Protein AF-A0A920H2T6-F1 (afdb_monomer)

Solvent-accessible surface area (backbone atoms only — not comparable to full-atom values): 3140 Å² total; per-residue (Å²): 109,50,78,43,72,80,64,44,68,49,71,45,44,34,92,79,51,61,89,92,54,52,76,46,70,68,21,76,30,82,42,84,28,84,90,47,97,77,45,47,43,82,42,31,18,48,32,70,88,59,98

Sequence (51 aa):
MIIVAVGKPNILDGSMIKEGAIVIDVGINRIENKENSKGFSIVGDVDFNSI

Nearest PDB structures (foldseek):
  9itd-assembly2_C  TM=9.577E-01  e=1.034E-04  Homo sapiens
  4a26-assembly1_A  TM=9.397E-01  e=2.313E-04  Leishmania major
  4cjx-assembly1_B  TM=9.006E-01  e=4.141E-03  Trypanosoma brucei brucei TREU927
  4a26-assembly1_B  TM=8.487E-01  e=2.769E-03  Leishmania major

Mean predicted aligned error: 2.54 Å

pLDDT: mean 96.21, std 2.18, range [86.81, 98.25]

Radius of gyration: 12.0 Å; Cα contacts (8 Å, |Δi|>4): 101; chains: 1; bounding box: 30×20×29 Å

Secondary structure (DSSP, 8-state):
-EEE----TT-B-GGGSPTT--EEE---EEEE-TTSTTSEEEE-SB-GGG-

Structure (mmCIF, N/CA/C/O backbone):
data_AF-A0A920H2T6-F1
#
_entry.id   AF-A0A920H2T6-F1
#
loop_
_atom_site.group_PDB
_atom_site.id
_atom_site.type_symbol
_atom_site.label_atom_id
_atom_site.label_alt_id
_atom_site.label_comp_id
_atom_site.label_asym_id
_atom_site.label_entity_id
_atom_site.label_seq_id
_atom_site.pdbx_PDB_ins_code
_atom_site.Cartn_x
_atom_site.Cartn_y
_atom_site.Cartn_z
_atom_site.occupancy
_atom_site.B_iso_or_equiv
_atom_site.auth_seq_id
_atom_site.auth_comp_id
_atom_site.auth_asy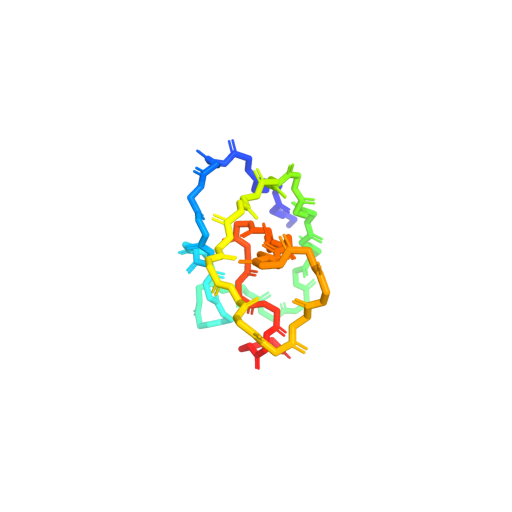m_id
_atom_site.auth_atom_id
_atom_site.pdbx_PDB_model_num
ATOM 1 N N . MET A 1 1 ? -12.645 4.036 7.300 1.00 94.06 1 MET A N 1
ATOM 2 C CA . MET A 1 1 ? -12.375 3.636 5.907 1.00 94.06 1 MET A CA 1
ATOM 3 C C . MET A 1 1 ? -11.474 4.688 5.296 1.00 94.06 1 MET A C 1
ATOM 5 O O . MET A 1 1 ? -11.763 5.865 5.477 1.00 94.06 1 MET A O 1
ATOM 9 N N . ILE A 1 2 ? -10.398 4.266 4.643 1.00 97.19 2 ILE A N 1
ATOM 10 C CA . ILE A 1 2 ? -9.384 5.112 4.014 1.00 97.19 2 ILE A CA 1
ATOM 11 C C . ILE A 1 2 ? -9.215 4.617 2.576 1.00 97.19 2 ILE A C 1
ATOM 13 O O . ILE A 1 2 ? -9.090 3.414 2.359 1.00 97.19 2 ILE A O 1
ATOM 17 N N . ILE A 1 3 ? -9.229 5.533 1.610 1.00 98.06 3 ILE A N 1
ATOM 18 C CA . ILE A 1 3 ? -8.879 5.253 0.213 1.00 98.06 3 ILE A CA 1
ATOM 19 C C . ILE A 1 3 ? -7.656 6.109 -0.103 1.00 98.06 3 ILE A C 1
ATOM 21 O O . ILE A 1 3 ? -7.726 7.331 0.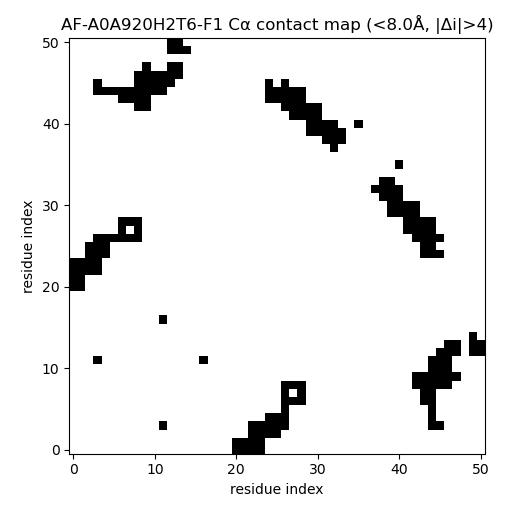036 1.00 98.06 3 ILE A O 1
ATOM 25 N N . VAL A 1 4 ? -6.546 5.482 -0.482 1.00 97.56 4 VAL A N 1
ATOM 26 C CA . VAL A 1 4 ? -5.274 6.166 -0.748 1.00 97.56 4 VAL A CA 1
ATOM 27 C C . VAL A 1 4 ? -5.003 6.142 -2.248 1.00 97.56 4 VAL A C 1
ATOM 29 O O . VAL A 1 4 ? -5.056 5.086 -2.874 1.00 97.56 4 VAL A O 1
ATOM 32 N N . ALA A 1 5 ? -4.788 7.324 -2.824 1.00 97.62 5 ALA A N 1
ATOM 33 C CA . ALA A 1 5 ? -4.579 7.536 -4.258 1.00 97.62 5 ALA A CA 1
ATOM 34 C C . ALA A 1 5 ? -3.675 8.762 -4.495 1.00 97.62 5 ALA A C 1
ATOM 36 O O . ALA A 1 5 ? -3.992 9.662 -5.271 1.00 97.62 5 ALA A O 1
ATOM 37 N N . VAL A 1 6 ? -2.588 8.843 -3.733 1.00 97.62 6 VAL A N 1
ATOM 38 C CA . VAL A 1 6 ? -1.610 9.937 -3.754 1.00 97.62 6 VAL A CA 1
ATOM 39 C C . VAL A 1 6 ? -0.573 9.727 -4.861 1.00 97.62 6 VAL A C 1
ATOM 41 O O . VAL A 1 6 ? -0.059 10.707 -5.398 1.00 97.62 6 VAL A O 1
ATOM 44 N N . GLY A 1 7 ? -0.266 8.476 -5.222 1.00 96.75 7 GLY A N 1
ATOM 45 C CA . GLY A 1 7 ? 0.795 8.158 -6.182 1.00 96.75 7 GLY A CA 1
ATOM 46 C C . GLY A 1 7 ? 2.189 8.405 -5.606 1.00 96.75 7 GLY A C 1
ATOM 47 O O . GLY A 1 7 ? 3.086 8.888 -6.301 1.00 96.75 7 GLY A O 1
ATOM 48 N N . LYS A 1 8 ? 2.358 8.132 -4.309 1.00 96.94 8 LYS A N 1
ATOM 49 C CA . LYS A 1 8 ? 3.650 8.178 -3.628 1.00 96.94 8 LYS A CA 1
ATOM 50 C C . LYS A 1 8 ? 3.845 6.862 -2.873 1.00 96.94 8 LYS A C 1
ATOM 52 O O . LYS A 1 8 ? 3.052 6.594 -1.972 1.00 96.94 8 LYS A O 1
ATOM 57 N N . PRO A 1 9 ? 4.909 6.091 -3.178 1.00 97.50 9 PRO A N 1
ATOM 58 C CA . PRO A 1 9 ? 5.167 4.819 -2.518 1.00 97.50 9 PRO A CA 1
ATOM 59 C C . PRO A 1 9 ? 5.142 4.943 -0.996 1.00 97.50 9 PRO A C 1
ATOM 61 O O . PRO A 1 9 ? 5.834 5.814 -0.458 1.00 97.50 9 PRO A O 1
ATOM 64 N 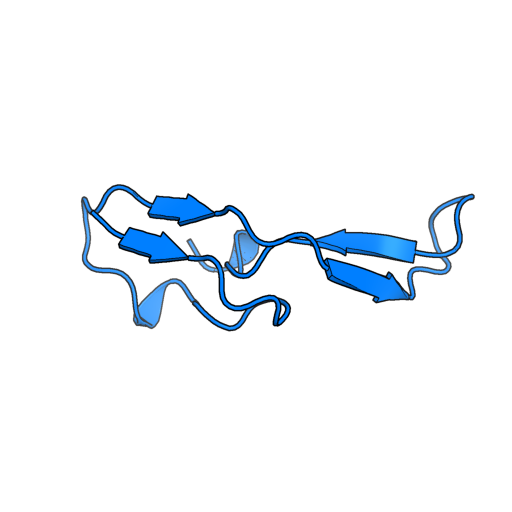N . ASN A 1 10 ? 4.418 4.038 -0.332 1.00 96.88 10 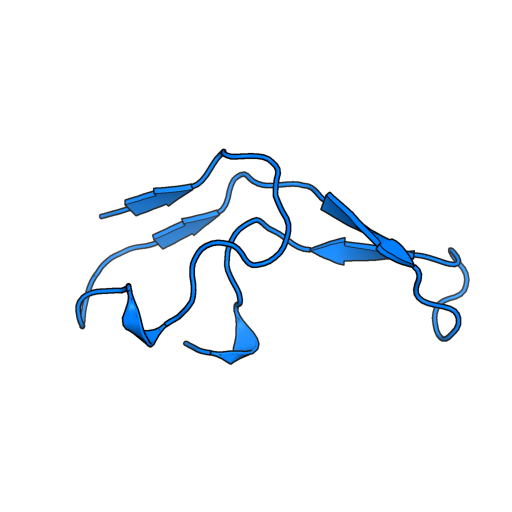ASN A N 1
ATOM 65 C CA . ASN A 1 10 ? 4.492 3.816 1.118 1.00 96.88 10 ASN A CA 1
ATOM 66 C C . ASN A 1 10 ? 4.302 5.094 1.965 1.00 96.88 10 ASN A C 1
ATOM 68 O O . ASN A 1 10 ? 4.969 5.280 2.980 1.00 96.88 10 ASN A O 1
ATOM 72 N N . ILE A 1 11 ? 3.447 6.021 1.523 1.00 97.69 11 ILE A N 1
ATOM 73 C CA . ILE A 1 11 ? 3.167 7.268 2.245 1.00 97.69 11 ILE A CA 1
ATOM 74 C C . ILE A 1 11 ? 2.272 7.048 3.470 1.00 97.69 11 ILE A C 1
ATOM 76 O O . ILE A 1 11 ? 2.366 7.819 4.423 1.00 97.69 11 ILE A O 1
ATOM 80 N N . LEU A 1 12 ? 1.396 6.039 3.438 1.00 97.62 12 LEU A N 1
ATOM 81 C CA . LEU A 1 12 ? 0.557 5.664 4.573 1.00 97.62 12 LEU A CA 1
ATOM 82 C C . LEU A 1 12 ? 1.144 4.422 5.249 1.00 97.62 12 LEU A C 1
ATOM 84 O O . LEU A 1 12 ? 1.125 3.343 4.660 1.00 97.62 12 LEU A O 1
ATOM 88 N N . ASP A 1 13 ? 1.624 4.574 6.479 1.00 97.50 13 ASP A N 1
ATOM 89 C CA . ASP A 1 13 ? 2.071 3.458 7.317 1.00 97.50 13 ASP A CA 1
ATOM 90 C C . ASP A 1 13 ? 0.995 3.027 8.334 1.00 97.50 13 ASP A C 1
ATO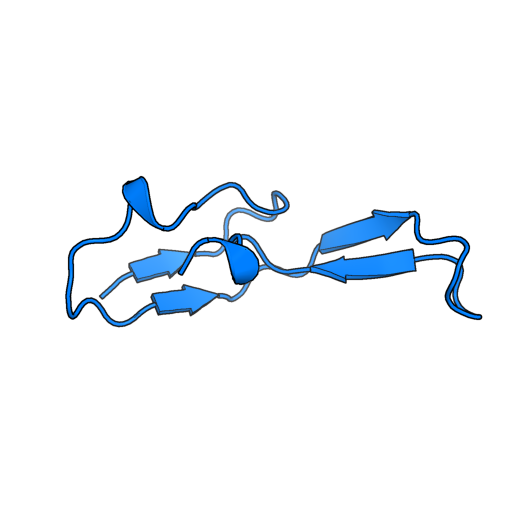M 92 O O . ASP A 1 13 ? 0.005 3.728 8.572 1.00 97.50 13 ASP A O 1
ATOM 96 N N . GLY A 1 14 ? 1.189 1.858 8.946 1.00 97.25 14 GLY A N 1
ATOM 97 C CA . GLY A 1 14 ? 0.274 1.261 9.919 1.00 97.25 14 GLY A CA 1
ATOM 98 C C . GLY A 1 14 ? 0.050 2.101 11.175 1.00 97.25 14 GLY A C 1
ATOM 99 O O . GLY A 1 14 ? -1.046 2.079 11.729 1.00 97.25 14 GLY A O 1
ATOM 100 N N . SER A 1 15 ? 1.022 2.919 11.595 1.00 97.69 15 SER A N 1
ATOM 101 C CA . SER A 1 15 ? 0.869 3.798 12.765 1.00 97.69 15 SER A CA 1
ATOM 102 C C . SER A 1 15 ? -0.120 4.943 12.519 1.00 97.69 15 SER A C 1
ATOM 104 O O . SER A 1 15 ? -0.707 5.485 13.458 1.00 97.69 15 SER A O 1
ATOM 106 N N . MET A 1 16 ? -0.342 5.285 11.247 1.00 97.44 16 MET A N 1
ATOM 107 C CA . MET A 1 16 ? -1.315 6.284 10.808 1.00 97.44 16 MET A CA 1
ATOM 108 C C . MET A 1 16 ? -2.732 5.706 10.658 1.00 97.44 16 MET A C 1
ATOM 110 O O . MET A 1 16 ? -3.689 6.464 10.464 1.00 97.44 16 MET A O 1
ATOM 114 N N . ILE A 1 17 ? -2.888 4.379 10.719 1.00 97.19 17 ILE A N 1
ATOM 115 C CA . ILE A 1 17 ? -4.155 3.685 10.483 1.00 97.19 17 ILE A CA 1
ATOM 116 C C . ILE A 1 17 ? -4.823 3.363 11.820 1.00 97.19 17 ILE A C 1
ATOM 118 O O . ILE A 1 17 ? -4.248 2.777 12.730 1.00 97.19 17 ILE A O 1
ATOM 122 N N . LYS A 1 18 ? -6.098 3.738 11.940 1.00 97.81 18 LYS A N 1
ATOM 123 C CA . LYS A 1 18 ? -6.910 3.371 13.102 1.00 97.81 18 LYS A CA 1
ATOM 124 C C . LYS A 1 18 ? -7.207 1.867 13.087 1.00 97.81 18 LYS A C 1
ATOM 126 O O . LYS A 1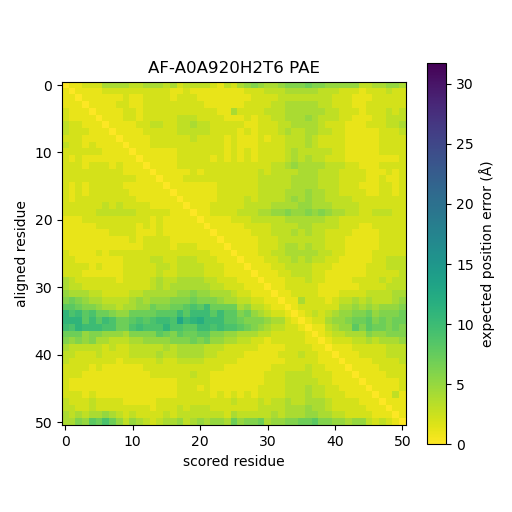 18 ? -7.689 1.365 12.075 1.00 97.81 18 LYS A O 1
ATOM 131 N N . GLU A 1 19 ? -7.044 1.200 14.230 1.00 96.31 19 GLU A N 1
ATOM 132 C CA . GLU A 1 19 ? -7.434 -0.205 14.423 1.00 96.31 19 GLU A CA 1
ATOM 133 C C . GLU A 1 19 ? -8.868 -0.476 13.927 1.00 96.31 19 GLU A C 1
ATOM 135 O O . GLU A 1 19 ? -9.801 0.292 14.204 1.00 96.31 19 GLU A O 1
ATOM 140 N N . GLY A 1 20 ? -9.037 -1.557 13.162 1.00 96.00 20 GLY A N 1
ATOM 141 C CA . GLY A 1 20 ? -10.306 -1.925 12.526 1.00 96.00 20 GLY A CA 1
ATOM 142 C C . GLY A 1 20 ? -10.728 -1.058 11.328 1.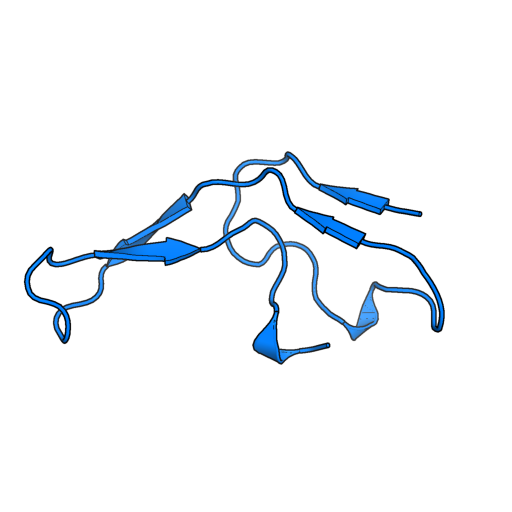00 96.00 20 GLY A C 1
ATOM 143 O O . GLY A 1 20 ? -11.850 -1.203 10.834 1.00 96.00 20 GLY A O 1
ATOM 144 N N . ALA A 1 21 ? -9.890 -0.137 10.840 1.00 97.81 21 ALA A N 1
ATOM 145 C CA . ALA A 1 21 ? -10.187 0.616 9.626 1.00 97.81 21 ALA A CA 1
ATOM 146 C C . ALA A 1 21 ? -10.024 -0.242 8.361 1.00 97.81 21 ALA A C 1
ATOM 148 O O . ALA A 1 21 ? -9.052 -0.964 8.189 1.00 97.81 21 ALA A O 1
ATOM 149 N N . ILE A 1 22 ? -10.955 -0.084 7.418 1.00 97.88 22 ILE A N 1
ATOM 150 C CA . ILE A 1 22 ? -10.803 -0.598 6.050 1.00 97.88 22 ILE A CA 1
ATOM 151 C C . ILE A 1 22 ? -9.876 0.336 5.269 1.00 97.88 22 ILE A C 1
ATOM 153 O O . ILE A 1 22 ? -10.119 1.549 5.257 1.00 97.88 22 ILE A O 1
ATOM 157 N N . VAL A 1 2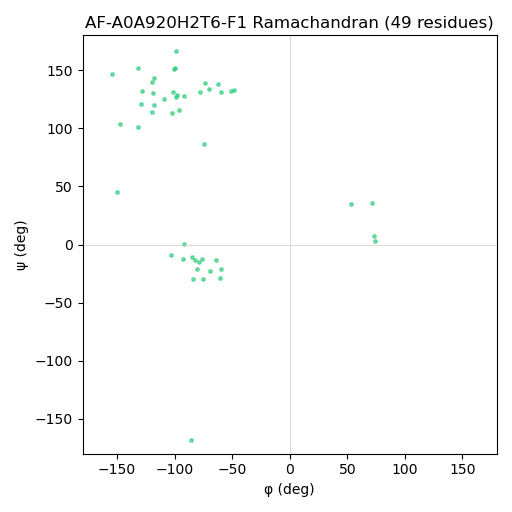3 ? -8.879 -0.227 4.587 1.00 97.62 23 VAL A N 1
ATOM 158 C CA . VAL A 1 23 ? -7.929 0.489 3.726 1.00 97.62 23 VAL A CA 1
ATOM 159 C C . VAL A 1 23 ? -8.057 -0.023 2.293 1.00 97.62 23 VAL A C 1
ATOM 161 O O . VAL A 1 23 ? -8.052 -1.229 2.059 1.00 97.62 23 VAL A O 1
ATOM 164 N N . ILE A 1 24 ? -8.191 0.899 1.341 1.00 97.81 24 ILE A N 1
ATOM 165 C CA . ILE A 1 24 ? -8.192 0.619 -0.097 1.00 97.81 24 ILE A CA 1
ATOM 166 C C . ILE A 1 24 ? -7.028 1.390 -0.718 1.00 97.81 24 ILE A C 1
ATOM 168 O O . ILE A 1 24 ? -7.040 2.622 -0.734 1.00 97.81 24 ILE A O 1
ATOM 172 N N . ASP A 1 25 ? -6.035 0.664 -1.223 1.00 98.06 25 ASP A N 1
ATOM 173 C CA . ASP A 1 25 ? -4.876 1.235 -1.907 1.00 98.06 25 ASP A CA 1
ATOM 174 C C . ASP A 1 25 ? -5.100 1.223 -3.422 1.00 98.06 25 ASP A C 1
ATOM 176 O O . ASP A 1 25 ? -5.261 0.166 -4.036 1.00 98.06 25 ASP A O 1
ATOM 180 N N . VAL A 1 26 ? -5.163 2.413 -4.013 1.00 97.88 26 VAL A N 1
ATOM 181 C CA . VAL A 1 26 ? -5.316 2.626 -5.460 1.00 97.88 26 VAL A CA 1
ATOM 182 C C . VAL A 1 26 ? -3.973 3.018 -6.092 1.00 97.88 26 VAL A C 1
ATOM 184 O O . VAL A 1 26 ? -3.857 3.084 -7.317 1.00 97.88 26 VAL A O 1
ATOM 187 N N . GLY A 1 27 ? -2.951 3.280 -5.274 1.00 97.06 27 GLY A N 1
ATOM 188 C CA . GLY A 1 27 ? -1.629 3.694 -5.709 1.00 97.06 27 GLY A CA 1
ATOM 189 C C . GLY A 1 27 ? -0.949 2.633 -6.567 1.00 97.06 27 GLY A C 1
ATOM 190 O O . GLY A 1 27 ? -0.987 1.438 -6.282 1.00 97.06 27 GLY A O 1
ATOM 191 N N . ILE A 1 28 ? -0.294 3.077 -7.639 1.00 97.4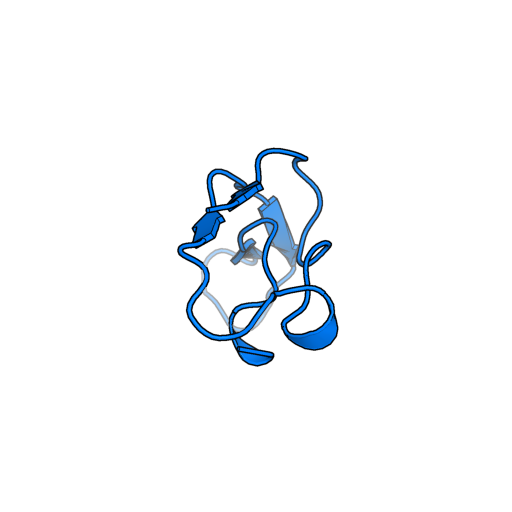4 28 ILE A N 1
ATOM 192 C CA . ILE A 1 28 ? 0.544 2.225 -8.484 1.00 97.44 28 ILE A CA 1
ATOM 193 C C . ILE A 1 28 ? 1.866 2.947 -8.688 1.00 97.44 28 ILE A C 1
ATOM 195 O O . ILE A 1 28 ? 1.989 3.833 -9.533 1.00 97.44 28 ILE A O 1
ATOM 199 N N . ASN A 1 29 ? 2.872 2.527 -7.933 1.00 97.12 29 ASN A N 1
ATOM 200 C CA . ASN A 1 29 ? 4.200 3.109 -7.958 1.00 97.12 29 ASN A CA 1
ATOM 201 C C . ASN A 1 29 ? 5.234 2.058 -8.373 1.00 97.12 29 ASN A C 1
ATOM 203 O O . ASN A 1 29 ? 5.167 0.902 -7.960 1.00 97.12 29 ASN A O 1
ATOM 207 N N . ARG A 1 30 ? 6.212 2.450 -9.197 1.00 96.19 30 ARG A N 1
ATOM 208 C CA . ARG A 1 30 ? 7.350 1.597 -9.573 1.00 96.19 30 ARG A CA 1
ATOM 209 C C . ARG A 1 30 ? 8.553 1.957 -8.718 1.00 96.19 30 ARG A C 1
ATOM 211 O O . ARG A 1 30 ? 8.960 3.115 -8.707 1.00 96.19 30 ARG A O 1
ATOM 218 N N . ILE A 1 31 ? 9.144 0.965 -8.069 1.00 94.81 31 ILE A N 1
ATOM 219 C CA . ILE A 1 31 ? 10.409 1.105 -7.342 1.00 94.81 31 ILE A CA 1
ATOM 220 C C . ILE A 1 31 ? 11.461 0.198 -7.970 1.00 94.81 31 ILE A C 1
ATOM 222 O O . ILE A 1 31 ? 11.129 -0.895 -8.423 1.00 94.81 31 ILE A O 1
ATOM 226 N N . GLU A 1 32 ? 12.715 0.642 -8.023 1.00 96.44 32 GLU A N 1
ATOM 227 C CA . GLU A 1 32 ? 13.808 -0.176 -8.555 1.00 96.44 32 GLU A CA 1
ATOM 228 C C . GLU A 1 32 ? 13.948 -1.463 -7.732 1.00 96.44 32 GLU A C 1
ATOM 230 O O . GLU A 1 32 ? 13.961 -1.436 -6.503 1.00 96.44 32 GLU A O 1
ATOM 235 N N . ASN A 1 33 ? 14.032 -2.601 -8.417 1.00 95.12 33 ASN A N 1
ATOM 236 C CA . ASN A 1 33 ? 14.249 -3.895 -7.790 1.00 95.12 33 ASN A CA 1
ATOM 237 C C . ASN A 1 33 ? 15.072 -4.780 -8.726 1.00 95.12 33 ASN A C 1
ATOM 239 O O . ASN A 1 33 ? 14.555 -5.330 -9.698 1.00 95.12 33 ASN A O 1
ATOM 243 N N . LYS A 1 34 ? 16.356 -4.931 -8.400 1.00 93.19 34 LYS A N 1
ATOM 244 C CA . LYS A 1 34 ? 17.317 -5.714 -9.189 1.00 93.19 34 LYS A CA 1
ATOM 245 C C . LYS A 1 34 ? 17.167 -7.224 -9.012 1.00 93.19 34 LYS A C 1
ATOM 247 O O . LYS A 1 34 ? 17.757 -7.977 -9.777 1.00 93.19 34 LYS A O 1
ATOM 252 N N . GLU A 1 35 ? 16.400 -7.665 -8.020 1.00 92.50 35 GLU A N 1
ATOM 253 C CA . GLU A 1 35 ? 16.190 -9.086 -7.738 1.00 92.50 35 GLU A CA 1
ATOM 254 C C . GLU A 1 35 ? 15.136 -9.705 -8.658 1.00 92.50 35 GLU A C 1
ATOM 256 O O . GLU A 1 35 ? 15.119 -10.919 -8.856 1.00 92.50 35 GLU A O 1
ATOM 261 N N . ASN A 1 36 ? 14.265 -8.886 -9.256 1.00 90.88 36 ASN A N 1
ATOM 262 C CA . ASN A 1 36 ? 13.269 -9.367 -10.201 1.00 90.88 36 ASN A CA 1
ATOM 263 C C . ASN A 1 36 ? 13.701 -9.149 -11.658 1.00 90.88 36 ASN A C 1
ATOM 265 O O . ASN A 1 36 ? 14.412 -8.206 -11.999 1.00 90.88 36 ASN A O 1
ATOM 269 N N . SER A 1 37 ? 13.216 -10.012 -12.552 1.00 92.25 37 SER A N 1
ATOM 270 C CA . SER A 1 37 ? 13.559 -9.984 -13.983 1.00 92.25 37 SER A CA 1
ATOM 271 C C . SER A 1 37 ? 13.092 -8.725 -14.724 1.00 92.25 37 SER A C 1
ATOM 273 O O . SER A 1 37 ? 13.514 -8.489 -15.853 1.00 92.25 37 SER A O 1
ATOM 275 N N . LYS A 1 38 ? 12.217 -7.919 -14.111 1.00 93.62 38 LYS A N 1
ATOM 276 C CA . LYS A 1 38 ? 11.693 -6.669 -14.677 1.00 93.62 38 LYS A CA 1
ATOM 277 C C . LYS A 1 38 ? 12.519 -5.445 -14.269 1.00 93.62 38 LYS A C 1
ATOM 279 O O . LYS A 1 38 ? 12.318 -4.384 -14.852 1.00 93.62 38 LYS A O 1
ATOM 284 N N . GLY A 1 39 ? 13.421 -5.568 -13.293 1.00 96.06 39 GLY A N 1
ATOM 285 C CA . GLY A 1 39 ? 14.209 -4.462 -12.742 1.00 96.06 39 GLY A CA 1
ATOM 286 C C . GLY A 1 39 ? 13.422 -3.504 -11.837 1.00 96.06 39 GLY A C 1
ATOM 287 O O . GLY A 1 39 ? 13.975 -2.499 -11.390 1.00 96.06 39 GLY A O 1
ATOM 288 N N . PHE A 1 40 ? 12.140 -3.771 -11.565 1.00 95.44 40 PHE A N 1
ATOM 289 C CA . PHE A 1 40 ? 11.296 -2.924 -10.719 1.00 95.44 40 PHE A CA 1
ATOM 290 C C . PHE A 1 40 ? 10.150 -3.704 -10.072 1.00 95.44 40 PHE A C 1
ATOM 292 O O . PHE A 1 40 ? 9.597 -4.630 -10.669 1.00 95.44 40 PHE A O 1
ATOM 299 N N . SER A 1 41 ? 9.757 -3.318 -8.863 1.00 95.00 41 SER A N 1
ATOM 300 C CA . SER A 1 41 ? 8.541 -3.797 -8.198 1.00 95.00 41 SER A CA 1
ATOM 301 C C . SER A 1 41 ? 7.417 -2.775 -8.323 1.00 95.00 41 SER A C 1
ATOM 303 O O . SER A 1 41 ? 7.668 -1.572 -8.403 1.00 95.00 41 SER A O 1
ATOM 305 N N . ILE A 1 42 ? 6.177 -3.264 -8.330 1.00 95.81 42 ILE A N 1
ATOM 306 C CA . ILE A 1 42 ? 4.993 -2.425 -8.142 1.00 95.81 42 ILE A CA 1
ATOM 307 C C . ILE A 1 42 ? 4.662 -2.405 -6.657 1.00 95.81 42 ILE A C 1
ATOM 309 O O . ILE A 1 42 ? 4.549 -3.464 -6.044 1.00 95.81 42 ILE A O 1
ATOM 313 N N . VAL A 1 43 ? 4.514 -1.207 -6.106 1.00 96.62 43 VAL A N 1
ATOM 314 C CA . VAL A 1 43 ? 4.080 -0.964 -4.730 1.00 96.62 43 VAL A CA 1
ATOM 315 C C . VAL A 1 43 ? 2.974 0.081 -4.725 1.00 96.62 43 VAL A C 1
ATOM 317 O O . VAL A 1 43 ? 2.900 0.916 -5.631 1.00 96.62 43 VAL A O 1
ATOM 320 N N . GLY A 1 44 ? 2.106 0.007 -3.726 1.00 97.94 44 GLY A N 1
ATOM 321 C CA . GLY A 1 44 ? 1.021 0.958 -3.556 1.00 97.94 44 GLY A CA 1
ATOM 322 C C . GLY A 1 44 ? 1.448 2.209 -2.796 1.00 97.94 44 GLY A C 1
ATOM 323 O O . GLY A 1 44 ? 2.641 2.478 -2.615 1.00 97.94 44 GLY A O 1
ATOM 324 N N . ASP A 1 45 ? 0.469 3.005 -2.390 1.00 98.25 45 ASP A N 1
ATOM 325 C CA . ASP A 1 45 ? 0.693 4.158 -1.520 1.00 98.25 45 ASP A CA 1
ATOM 326 C C . ASP A 1 45 ? 0.764 3.758 -0.038 1.00 98.25 45 ASP A C 1
ATOM 328 O O . ASP A 1 45 ? 1.186 4.552 0.802 1.00 98.25 45 ASP A O 1
ATOM 332 N N . VAL A 1 46 ? 0.363 2.532 0.293 1.00 98.12 46 VAL A N 1
ATOM 333 C CA . VAL A 1 46 ? 0.339 1.999 1.652 1.00 98.12 46 VAL A CA 1
ATOM 334 C C . VAL A 1 46 ? 1.540 1.085 1.882 1.00 98.12 46 VAL A C 1
ATOM 336 O O . VAL A 1 46 ? 1.803 0.177 1.090 1.00 98.12 46 VAL A O 1
ATOM 339 N N . ASP A 1 47 ? 2.250 1.285 2.993 1.00 97.19 47 ASP A N 1
ATOM 340 C CA . ASP A 1 47 ? 3.261 0.332 3.452 1.00 97.19 47 ASP A CA 1
ATOM 341 C C . ASP A 1 47 ? 2.586 -0.903 4.061 1.00 97.19 47 ASP A C 1
ATOM 343 O O . ASP A 1 47 ? 2.378 -0.999 5.271 1.00 97.19 47 ASP A O 1
ATOM 347 N N . PHE A 1 48 ? 2.249 -1.870 3.209 1.00 94.00 48 PHE A N 1
ATOM 348 C CA . PHE A 1 48 ? 1.592 -3.113 3.618 1.00 94.00 48 PHE A CA 1
ATOM 349 C C . PHE A 1 48 ? 2.385 -3.956 4.624 1.00 94.00 48 PHE A C 1
ATOM 351 O O . PHE A 1 48 ? 1.781 -4.779 5.300 1.00 94.00 48 PHE A O 1
ATOM 358 N N . ASN A 1 49 ? 3.706 -3.782 4.743 1.00 94.69 49 ASN A N 1
ATOM 359 C CA . ASN A 1 49 ? 4.496 -4.544 5.718 1.00 94.69 49 ASN A CA 1
ATOM 360 C C . ASN A 1 49 ? 4.367 -3.989 7.144 1.00 94.69 49 ASN A C 1
ATOM 362 O O . ASN A 1 49 ? 4.782 -4.648 8.094 1.00 94.69 49 ASN A O 1
ATOM 366 N N . SER A 1 50 ? 3.846 -2.768 7.285 1.00 94.19 50 SER A N 1
ATOM 367 C CA . SER A 1 50 ? 3.676 -2.080 8.568 1.00 94.19 50 SER A CA 1
ATOM 368 C C . SER A 1 50 ? 2.306 -2.306 9.223 1.00 94.19 50 SER A C 1
ATOM 370 O O . SER A 1 50 ? 2.054 -1.744 10.289 1.00 94.19 50 SER A O 1
ATOM 372 N N . ILE A 1 51 ? 1.431 -3.094 8.584 1.00 86.81 51 ILE A N 1
ATOM 373 C CA . ILE A 1 51 ? 0.030 -3.346 8.965 1.00 86.81 51 ILE A CA 1
ATOM 374 C C . ILE A 1 51 ? -0.131 -4.773 9.489 1.00 86.81 51 ILE A C 1
ATOM 376 O O . ILE A 1 51 ? 0.498 -5.688 8.913 1.00 86.81 51 ILE A O 1
#

Foldseek 3Di:
DEEDDPQDFAQAAPVNDDPPDDYHFPHWYWDADPVDPVRTDTGTNHPPVRD